Protein AF-F0LMS6-F1 (afdb_monomer_lite)

Sequence (76 aa):
MSIKPNWQSALNKFLKDWKDKDFVEAALLTGNHAVGVQTKYSDVDVYIVLSDKVDWRKRGIVIDGVLIEYLANPVS

Secondary structure (DSSP, 8-state):
-PPPP-HHHHHHHHHHTTTT-TTEEEEEEEHHHHHT---TT--EEEEEEEPTT-----EEEEETTEEEEEEEEE--

InterPro domains:
  IPR002934 Polymerase, nucleotidyl transferase domain [PF01909] (11-57)
  IPR043519 Nucleotidyltransferase superfamily [G3DSA:3.30.460.10] (5-76)
  IPR043519 Nucleotidyltransferase superfamily [SSF81301] (5-58)

Foldseek 3Di:
DDDQDDQVVQVVVVCVVPVPDPQWPDKDWDPCVVVVNDDSPDATEIETEGAPVDDDWDFWDAGPNGIYTYTYDYPD

Structure (mmCIF, N/CA/C/O backbone):
data_AF-F0LMS6-F1
#
_entry.id   AF-F0LMS6-F1
#
loop_
_atom_site.group_PDB
_atom_site.id
_atom_site.type_symbol
_atom_site.label_atom_id
_atom_site.label_alt_id
_atom_site.label_comp_id
_atom_site.label_asym_id
_atom_site.label_entity_id
_atom_site.label_seq_id
_atom_site.pdbx_PDB_ins_code
_atom_site.Cartn_x
_atom_site.Cartn_y
_atom_site.Cartn_z
_atom_site.occupancy
_atom_site.B_iso_or_equiv
_atom_site.auth_seq_id
_atom_site.auth_comp_id
_atom_site.auth_asym_id
_atom_site.auth_atom_id
_atom_site.pdbx_PDB_model_num
ATOM 1 N N . MET A 1 1 ? 27.332 1.419 -11.700 1.00 42.31 1 MET A N 1
ATOM 2 C CA . MET A 1 1 ? 26.109 0.625 -11.956 1.00 42.31 1 MET A CA 1
ATOM 3 C C . MET A 1 1 ? 24.935 1.364 -11.336 1.00 42.31 1 MET A C 1
ATOM 5 O O . MET A 1 1 ? 25.015 1.683 -10.160 1.00 42.31 1 MET A O 1
ATOM 9 N N . SER A 1 2 ? 23.896 1.692 -12.108 1.00 52.91 2 SER A N 1
ATOM 10 C CA . SER A 1 2 ? 22.648 2.226 -11.544 1.00 52.91 2 SER A CA 1
ATOM 11 C C . SER A 1 2 ? 21.885 1.059 -10.916 1.00 52.91 2 SER A C 1
ATOM 13 O O . SER A 1 2 ? 21.593 0.078 -11.603 1.00 52.91 2 SER A O 1
ATOM 15 N N . ILE A 1 3 ? 21.648 1.114 -9.605 1.00 62.69 3 ILE A N 1
ATOM 16 C CA . ILE A 1 3 ? 20.791 0.144 -8.918 1.00 62.69 3 ILE A CA 1
ATOM 17 C C . ILE A 1 3 ? 19.380 0.356 -9.470 1.00 62.69 3 ILE A C 1
ATOM 19 O O . ILE A 1 3 ? 18.843 1.457 -9.371 1.00 62.69 3 ILE A O 1
ATOM 23 N N . LYS A 1 4 ? 18.793 -0.674 -10.092 1.00 64.00 4 LYS A N 1
ATOM 24 C CA . LYS A 1 4 ? 17.399 -0.594 -10.540 1.00 64.00 4 LYS A CA 1
ATOM 25 C C . LYS A 1 4 ? 16.498 -0.397 -9.314 1.00 64.00 4 LYS A C 1
ATOM 27 O O . LYS A 1 4 ? 16.667 -1.147 -8.350 1.00 64.00 4 LYS A O 1
ATOM 32 N N . PRO A 1 5 ? 15.547 0.553 -9.346 1.00 74.94 5 PRO A N 1
ATOM 33 C CA . PRO A 1 5 ? 14.584 0.718 -8.266 1.00 74.94 5 PRO A CA 1
ATOM 34 C C . PRO A 1 5 ? 13.845 -0.600 -8.010 1.00 74.94 5 PRO A C 1
ATOM 36 O O . PRO A 1 5 ? 13.346 -1.233 -8.944 1.00 74.94 5 PRO A O 1
ATOM 39 N N . ASN A 1 6 ? 13.808 -1.037 -6.751 1.00 90.06 6 ASN A N 1
ATOM 40 C CA . ASN A 1 6 ? 13.061 -2.217 -6.327 1.00 90.06 6 ASN A CA 1
ATOM 41 C C . ASN A 1 6 ? 11.723 -1.748 -5.748 1.00 90.06 6 ASN A C 1
ATOM 43 O O . ASN A 1 6 ? 11.671 -1.211 -4.640 1.00 90.06 6 ASN A O 1
ATOM 47 N N . TRP A 1 7 ? 10.649 -1.946 -6.512 1.00 94.06 7 TRP A N 1
ATOM 48 C CA . TRP A 1 7 ? 9.321 -1.466 -6.145 1.00 94.06 7 TRP A CA 1
ATOM 49 C C . TRP A 1 7 ? 8.788 -2.127 -4.869 1.00 94.06 7 TRP A C 1
ATOM 51 O O . TRP A 1 7 ? 8.167 -1.444 -4.063 1.00 94.06 7 TRP A O 1
ATOM 61 N N . GLN A 1 8 ? 9.090 -3.409 -4.617 1.00 95.19 8 GLN A N 1
ATOM 62 C CA . GLN A 1 8 ? 8.683 -4.081 -3.378 1.00 95.19 8 GLN A CA 1
ATOM 63 C C . GLN A 1 8 ? 9.369 -3.466 -2.154 1.00 95.19 8 GLN A C 1
ATOM 65 O O . GLN A 1 8 ? 8.748 -3.295 -1.109 1.00 95.19 8 GLN A O 1
ATOM 70 N N . SER A 1 9 ? 10.648 -3.101 -2.278 1.00 94.88 9 SER A N 1
ATOM 71 C CA . SER A 1 9 ? 11.379 -2.410 -1.212 1.00 94.88 9 SER A CA 1
ATOM 72 C C . SER A 1 9 ? 10.791 -1.024 -0.937 1.00 94.88 9 SER A C 1
ATOM 74 O O . SER A 1 9 ? 10.595 -0.665 0.224 1.00 94.88 9 SER A O 1
ATOM 76 N N . ALA A 1 10 ? 10.485 -0.256 -1.987 1.00 94.12 10 ALA A N 1
ATOM 77 C CA . ALA A 1 10 ? 9.848 1.052 -1.851 1.00 94.12 10 ALA A CA 1
ATOM 78 C C . ALA A 1 10 ? 8.447 0.939 -1.223 1.00 94.12 10 ALA A C 1
ATOM 80 O O . ALA A 1 10 ? 8.127 1.686 -0.299 1.00 94.12 10 ALA A O 1
ATOM 81 N N . LEU A 1 11 ? 7.654 -0.052 -1.643 1.00 95.69 11 LEU A N 1
ATOM 82 C CA . LEU A 1 11 ? 6.342 -0.346 -1.071 1.00 95.69 11 LEU A CA 1
ATOM 83 C C . LEU A 1 11 ? 6.437 -0.744 0.409 1.00 95.69 11 LEU A C 1
ATOM 85 O O . LEU A 1 11 ? 5.680 -0.239 1.228 1.00 95.69 11 LEU A O 1
ATOM 89 N N . ASN A 1 12 ? 7.395 -1.588 0.794 1.00 95.44 12 ASN A N 1
ATOM 90 C CA . ASN A 1 12 ? 7.584 -1.960 2.200 1.00 95.44 12 ASN A CA 1
ATOM 91 C C . ASN A 1 12 ? 7.967 -0.756 3.074 1.00 95.44 12 ASN A C 1
ATOM 93 O O . ASN A 1 12 ? 7.503 -0.646 4.209 1.00 95.44 12 ASN A O 1
ATOM 97 N N . LYS A 1 13 ? 8.792 0.161 2.552 1.00 94.88 13 LYS A N 1
ATOM 98 C CA . LYS A 1 13 ? 9.111 1.425 3.233 1.00 94.88 13 LYS A CA 1
ATOM 99 C C . LYS A 1 13 ? 7.875 2.307 3.374 1.00 94.88 13 LYS A C 1
ATOM 101 O O . LYS A 1 13 ? 7.636 2.807 4.465 1.00 94.88 13 LYS A O 1
ATOM 106 N N . PHE A 1 14 ? 7.081 2.438 2.310 1.00 94.00 14 PHE A N 1
ATOM 107 C CA . PHE A 1 14 ? 5.806 3.151 2.337 1.00 94.00 14 PHE A CA 1
ATOM 108 C C . PHE A 1 14 ? 4.870 2.589 3.413 1.00 94.00 14 PHE A C 1
ATOM 110 O O . PHE A 1 14 ? 4.410 3.326 4.277 1.00 94.00 14 PHE A O 1
ATOM 117 N N . LEU A 1 15 ? 4.631 1.274 3.405 1.00 95.25 15 LEU A N 1
ATOM 118 C CA . LEU A 1 15 ? 3.692 0.606 4.312 1.00 95.25 15 LEU A CA 1
ATOM 119 C C . LEU A 1 15 ? 4.130 0.641 5.780 1.00 95.25 15 LEU A C 1
ATOM 121 O O . LEU A 1 15 ? 3.280 0.509 6.660 1.00 95.25 15 LEU A O 1
ATOM 125 N N . 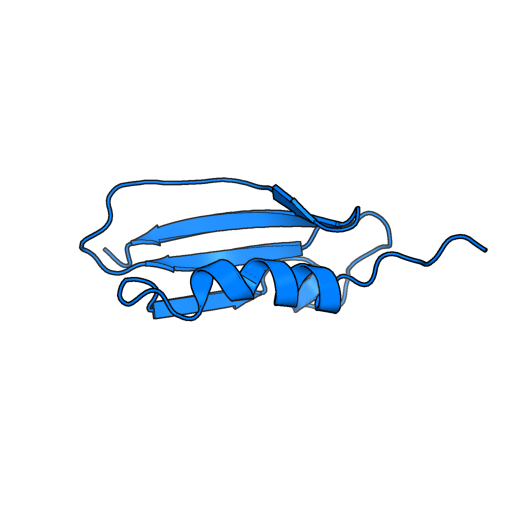LYS A 1 16 ? 5.421 0.858 6.068 1.00 94.44 16 LYS A N 1
ATOM 126 C CA . LYS A 1 16 ? 5.922 0.998 7.443 1.00 94.44 16 LYS A CA 1
ATOM 127 C C . LYS A 1 16 ? 5.223 2.131 8.197 1.00 94.44 16 LYS A C 1
ATOM 129 O O . LYS A 1 16 ? 4.960 1.974 9.384 1.00 94.44 16 LYS A O 1
ATOM 134 N N . ASP A 1 17 ? 4.881 3.214 7.505 1.00 90.25 17 ASP A N 1
ATOM 135 C CA . ASP A 1 17 ? 4.190 4.355 8.107 1.00 90.25 17 ASP A CA 1
ATOM 136 C C . ASP A 1 17 ? 2.683 4.112 8.279 1.00 90.25 17 ASP A C 1
ATOM 138 O O . ASP A 1 17 ? 2.019 4.890 8.956 1.00 90.25 17 ASP A O 1
ATOM 142 N N . TRP A 1 18 ? 2.125 3.049 7.689 1.00 92.31 18 TRP A N 1
ATOM 143 C CA . TRP A 1 18 ? 0.690 2.744 7.731 1.00 92.31 18 TRP A CA 1
ATOM 144 C C . TRP A 1 18 ? 0.336 1.572 8.641 1.00 92.31 18 TRP A C 1
ATOM 146 O O . TRP A 1 18 ? -0.698 1.615 9.296 1.00 92.31 18 TRP A O 1
ATOM 156 N N . LYS A 1 19 ? 1.187 0.544 8.698 1.00 90.69 19 LYS A N 1
ATOM 157 C CA . LYS A 1 19 ? 0.876 -0.754 9.321 1.00 90.69 19 LYS A CA 1
ATOM 158 C C . LYS A 1 19 ? 0.529 -0.710 10.816 1.00 90.69 19 LYS A C 1
ATOM 160 O O . LYS A 1 19 ? -0.162 -1.601 11.285 1.00 90.69 19 LYS A O 1
ATOM 1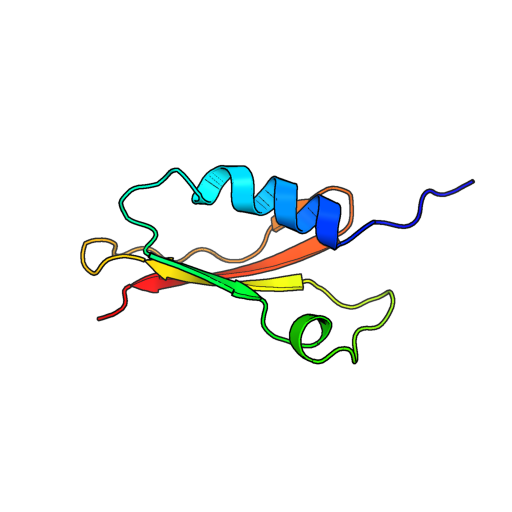65 N N . ASP A 1 20 ? 1.017 0.296 11.543 1.00 90.50 20 ASP A N 1
ATOM 166 C CA . ASP A 1 20 ? 0.857 0.407 12.999 1.00 90.50 20 ASP A CA 1
ATOM 167 C C . ASP A 1 20 ? -0.211 1.459 13.373 1.00 90.50 20 ASP A C 1
ATOM 169 O O . ASP A 1 20 ? -0.284 1.903 14.516 1.00 90.50 20 ASP A O 1
ATOM 173 N N . LYS A 1 21 ? -1.005 1.931 12.400 1.00 91.06 21 LYS A N 1
ATOM 174 C CA . LYS A 1 21 ? -2.067 2.917 12.627 1.00 91.06 21 LYS A CA 1
ATOM 175 C C . LYS A 1 21 ? -3.394 2.203 12.867 1.00 91.06 21 LYS A C 1
ATOM 177 O O . LYS A 1 21 ? -3.933 1.605 11.946 1.00 91.06 21 LYS A O 1
ATOM 182 N N . ASP A 1 22 ? -3.968 2.376 14.055 1.00 90.94 22 ASP A N 1
ATOM 183 C CA . ASP A 1 22 ? -5.232 1.734 14.467 1.00 90.94 22 ASP A CA 1
ATOM 184 C C . ASP A 1 22 ? -6.436 2.046 13.559 1.00 90.94 22 ASP A C 1
ATOM 186 O O . ASP A 1 22 ? -7.421 1.316 13.555 1.00 90.94 22 ASP A O 1
ATOM 190 N N . PHE A 1 23 ? -6.374 3.141 12.797 1.00 89.62 23 PHE A N 1
ATOM 191 C CA . PHE A 1 23 ? -7.415 3.546 11.849 1.00 89.62 23 PHE A CA 1
ATOM 192 C C . PHE A 1 23 ? -7.203 3.003 10.427 1.00 89.62 23 PHE A C 1
ATOM 194 O O . PHE A 1 23 ? -7.939 3.385 9.521 1.00 89.62 23 PHE A O 1
ATOM 201 N N . VAL A 1 24 ? -6.179 2.180 10.194 1.00 92.81 24 VAL A N 1
ATOM 202 C CA . VAL A 1 24 ? -5.913 1.531 8.905 1.00 92.81 24 VAL A CA 1
ATOM 203 C C . VAL A 1 24 ? -6.372 0.085 8.993 1.00 92.81 24 VAL A C 1
ATOM 205 O O . VAL A 1 24 ? -5.837 -0.694 9.774 1.00 92.81 24 VAL A O 1
ATOM 208 N N . GLU A 1 25 ? -7.343 -0.286 8.168 1.00 92.94 25 GLU A N 1
ATOM 209 C CA . GLU A 1 25 ? -7.916 -1.635 8.177 1.00 92.94 25 GLU A CA 1
ATOM 210 C C . GLU A 1 25 ? -7.207 -2.566 7.192 1.00 92.94 25 GLU A C 1
ATOM 212 O O . GLU A 1 25 ? -7.045 -3.758 7.450 1.00 92.94 25 GLU A O 1
ATOM 217 N N . ALA A 1 26 ? -6.767 -2.026 6.054 1.00 93.38 26 ALA A N 1
ATOM 218 C CA . ALA A 1 26 ? -6.066 -2.784 5.029 1.00 93.38 26 ALA A CA 1
ATOM 219 C C . ALA A 1 26 ? -5.246 -1.881 4.101 1.00 93.38 26 ALA A C 1
ATOM 221 O O . ALA A 1 26 ? -5.515 -0.691 3.942 1.00 93.38 26 ALA A O 1
ATOM 222 N N . ALA A 1 27 ? -4.272 -2.489 3.426 1.00 95.38 27 ALA A N 1
ATOM 223 C CA . ALA A 1 27 ? -3.576 -1.914 2.285 1.00 95.38 27 ALA A CA 1
ATOM 224 C C . ALA A 1 27 ? -3.610 -2.920 1.130 1.00 95.38 27 ALA A C 1
ATOM 226 O O . ALA A 1 27 ? -3.155 -4.055 1.274 1.00 95.38 27 ALA A O 1
ATOM 227 N N . LEU A 1 28 ? -4.156 -2.509 -0.009 1.00 95.56 28 LEU A N 1
ATOM 228 C CA . LEU A 1 28 ? -4.310 -3.339 -1.198 1.00 95.56 28 LEU A CA 1
ATOM 229 C C . LEU A 1 28 ? -3.342 -2.854 -2.273 1.00 95.56 28 LEU A C 1
ATOM 231 O O . LEU A 1 28 ? -3.376 -1.685 -2.655 1.00 95.56 28 LEU A O 1
ATOM 235 N N . LEU A 1 29 ? -2.507 -3.757 -2.785 1.00 96.56 29 LEU A N 1
ATOM 236 C CA . LEU A 1 29 ? -1.794 -3.516 -4.035 1.00 96.56 29 LEU A CA 1
ATOM 237 C C . LEU A 1 29 ? -2.803 -3.593 -5.183 1.00 96.56 29 LEU A C 1
ATOM 239 O O . LEU A 1 29 ? -3.555 -4.562 -5.289 1.00 96.56 29 LEU A O 1
ATOM 243 N N . THR A 1 30 ? -2.809 -2.583 -6.043 1.00 95.56 30 THR A N 1
ATOM 244 C CA . THR A 1 30 ? -3.710 -2.494 -7.195 1.00 95.56 30 THR A CA 1
ATOM 245 C C . THR A 1 30 ? -2.916 -2.197 -8.471 1.00 95.56 30 THR A C 1
ATOM 247 O O . THR A 1 30 ? -1.683 -2.265 -8.478 1.00 95.56 30 THR A O 1
ATOM 250 N N . GLY A 1 31 ? -3.618 -1.946 -9.576 1.00 95.19 31 GLY A N 1
ATOM 251 C CA . GLY A 1 31 ? -2.993 -1.537 -10.830 1.00 95.19 31 GLY A CA 1
ATOM 252 C C . GLY A 1 31 ? -2.053 -2.577 -11.444 1.00 95.19 31 GLY A C 1
ATOM 253 O O . GLY A 1 31 ? -2.193 -3.788 -11.248 1.00 95.19 31 GLY A O 1
ATOM 254 N N . ASN A 1 32 ? -1.090 -2.096 -12.232 1.00 96.06 32 ASN A N 1
ATOM 255 C CA . ASN A 1 32 ? -0.280 -2.944 -13.113 1.00 96.06 32 ASN A CA 1
ATOM 256 C C . ASN A 1 32 ? 0.586 -3.957 -12.352 1.00 96.06 32 ASN A C 1
ATOM 258 O O . ASN A 1 32 ? 0.737 -5.096 -12.798 1.00 96.06 32 ASN A O 1
ATOM 262 N N . HIS A 1 33 ? 1.128 -3.557 -11.197 1.00 95.56 33 HIS A N 1
ATOM 263 C CA . HIS A 1 33 ? 1.938 -4.431 -10.346 1.00 95.56 33 HIS A CA 1
ATOM 264 C C . HIS A 1 33 ? 1.116 -5.543 -9.685 1.00 95.56 33 HIS A C 1
ATOM 266 O O . HIS A 1 33 ? 1.655 -6.624 -9.454 1.00 95.56 33 HIS A O 1
ATOM 272 N N . ALA A 1 34 ? -0.175 -5.318 -9.412 1.00 96.44 34 ALA A N 1
ATOM 273 C CA . ALA A 1 34 ? -1.052 -6.343 -8.844 1.00 96.44 34 ALA A CA 1
ATOM 274 C C . ALA A 1 34 ? -1.357 -7.478 -9.833 1.00 96.44 34 ALA A C 1
ATOM 276 O O . ALA A 1 34 ? -1.513 -8.626 -9.423 1.00 96.44 34 ALA A O 1
ATOM 277 N N . VAL A 1 35 ? -1.430 -7.167 -11.131 1.00 96.62 35 VAL A N 1
ATOM 278 C CA . VAL A 1 35 ? -1.795 -8.132 -12.187 1.00 96.62 35 VAL A CA 1
ATOM 279 C C . VAL A 1 35 ? -0.598 -8.633 -13.005 1.00 96.62 35 VAL A C 1
ATOM 281 O O . VAL A 1 35 ? -0.767 -9.447 -13.908 1.00 96.62 35 VAL A O 1
ATOM 284 N N . GLY A 1 36 ? 0.618 -8.173 -12.697 1.00 95.12 36 GLY A N 1
ATOM 285 C CA . GLY A 1 36 ? 1.850 -8.666 -13.319 1.00 95.12 36 GLY A CA 1
ATOM 286 C C . GLY A 1 36 ? 2.145 -8.116 -14.719 1.00 95.12 36 GLY A C 1
ATOM 287 O O . GLY A 1 36 ? 2.934 -8.719 -15.446 1.00 95.12 36 GLY A O 1
ATOM 288 N N . VAL A 1 37 ? 1.532 -6.993 -15.112 1.00 96.75 37 VAL A N 1
ATOM 289 C CA . VAL A 1 37 ? 1.703 -6.366 -16.445 1.00 96.75 37 VAL A CA 1
ATOM 290 C C . VAL A 1 37 ? 2.512 -5.066 -16.406 1.00 96.75 37 VAL A C 1
ATOM 292 O O . VAL A 1 37 ? 2.563 -4.318 -17.382 1.00 96.75 37 VAL A O 1
ATOM 295 N N . GLN A 1 38 ? 3.150 -4.776 -15.274 1.00 95.44 38 GLN A N 1
ATOM 296 C CA . GLN A 1 38 ? 3.959 -3.580 -15.078 1.00 95.44 38 GLN A CA 1
ATOM 297 C C . GLN A 1 38 ? 5.143 -3.485 -16.047 1.00 95.44 38 GLN A C 1
ATOM 299 O O . GLN 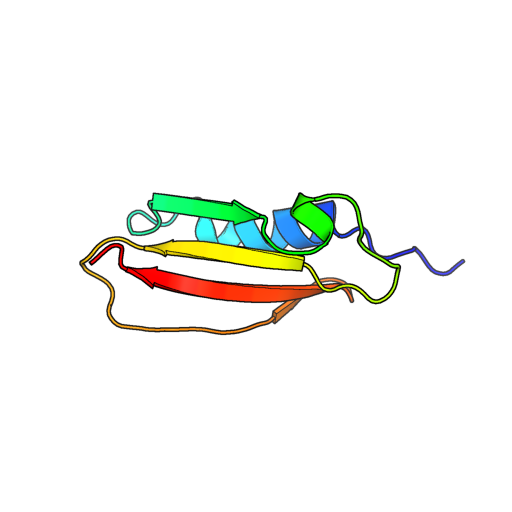A 1 38 ? 5.767 -4.477 -16.430 1.00 95.44 38 GLN A O 1
ATOM 304 N N . THR A 1 39 ? 5.523 -2.252 -16.365 1.00 92.81 39 THR A N 1
ATOM 305 C CA . THR A 1 39 ? 6.753 -1.930 -17.092 1.00 92.81 39 THR A CA 1
ATOM 306 C C . THR A 1 39 ? 7.746 -1.235 -16.163 1.00 92.81 39 THR A C 1
ATOM 308 O O . THR A 1 39 ? 7.435 -0.895 -15.026 1.00 92.81 39 THR A O 1
ATOM 311 N N . LYS A 1 40 ? 8.952 -0.939 -16.660 1.00 88.94 40 LYS A N 1
ATOM 312 C CA . LYS A 1 40 ? 9.939 -0.138 -15.913 1.00 88.94 40 LYS A CA 1
ATOM 313 C C . LYS A 1 40 ? 9.502 1.313 -15.635 1.00 88.94 40 LYS A C 1
ATOM 315 O O . LYS A 1 40 ? 10.219 2.012 -14.930 1.00 88.94 40 LYS A O 1
ATOM 320 N N . TYR A 1 41 ? 8.407 1.767 -16.247 1.00 89.31 41 TYR A N 1
ATOM 321 C CA . TYR A 1 41 ? 7.837 3.105 -16.074 1.00 89.31 41 TYR A CA 1
ATOM 322 C C . TYR A 1 41 ? 6.549 3.099 -15.245 1.00 89.31 41 TYR A C 1
ATOM 324 O O . TYR A 1 41 ? 5.974 4.160 -15.037 1.00 89.31 41 TYR A O 1
ATOM 332 N N . SER A 1 42 ? 6.081 1.922 -14.821 1.00 92.56 42 SER A N 1
ATOM 333 C CA . SER A 1 42 ? 4.894 1.809 -13.981 1.00 92.56 42 SER A CA 1
ATOM 334 C C . SER A 1 42 ? 5.176 2.335 -12.574 1.00 92.56 42 SER A C 1
ATOM 336 O O . SER A 1 42 ? 6.248 2.113 -12.010 1.00 92.56 42 SER A O 1
ATOM 338 N N . ASP A 1 43 ? 4.193 3.034 -12.036 1.00 94.00 43 ASP A N 1
ATOM 339 C CA . ASP A 1 43 ? 4.016 3.334 -10.623 1.00 94.00 43 ASP A CA 1
ATOM 340 C C . ASP A 1 43 ? 3.495 2.116 -9.852 1.00 94.00 43 ASP A C 1
ATOM 342 O O . ASP A 1 43 ? 3.133 1.085 -10.420 1.00 94.00 43 ASP A O 1
ATOM 346 N N . VAL A 1 44 ? 3.492 2.230 -8.525 1.00 95.50 44 VAL A N 1
ATOM 347 C CA . VAL A 1 44 ? 2.897 1.247 -7.619 1.00 95.50 44 VAL A CA 1
ATOM 348 C C . VAL A 1 44 ? 1.623 1.837 -7.033 1.00 95.50 44 VAL A C 1
ATOM 350 O O . VAL A 1 44 ? 1.693 2.726 -6.186 1.00 95.50 44 VAL A O 1
ATOM 353 N N . ASP A 1 45 ? 0.476 1.310 -7.452 1.00 95.00 45 ASP A N 1
ATOM 354 C CA . ASP A 1 45 ? -0.834 1.739 -6.969 1.00 95.00 45 ASP A CA 1
ATOM 355 C C . ASP A 1 45 ? -1.221 1.040 -5.661 1.00 95.00 45 ASP A C 1
ATOM 357 O O . ASP A 1 45 ? -1.300 -0.193 -5.594 1.00 95.00 45 ASP A O 1
ATOM 361 N N . VAL A 1 46 ? -1.543 1.814 -4.626 1.00 95.31 46 VAL A N 1
ATOM 362 C CA . VAL A 1 46 ? -1.958 1.297 -3.317 1.00 95.31 46 VAL A CA 1
ATOM 363 C C . VAL A 1 46 ? -3.294 1.895 -2.883 1.00 95.31 46 VAL A C 1
ATOM 365 O O . VAL A 1 46 ? -3.452 3.110 -2.793 1.00 95.31 46 VAL A O 1
ATOM 368 N N . TYR A 1 47 ? -4.252 1.044 -2.529 1.00 93.25 47 TYR A N 1
ATOM 369 C CA . TYR A 1 47 ? -5.485 1.472 -1.874 1.00 93.25 47 TYR A CA 1
ATOM 370 C C . TYR A 1 47 ? -5.401 1.191 -0.373 1.00 93.25 47 TYR A C 1
ATOM 372 O O . TYR A 1 47 ? -5.360 0.036 0.047 1.00 93.25 47 TYR A O 1
ATOM 380 N N . ILE A 1 48 ? -5.362 2.245 0.437 1.00 93.25 48 ILE A N 1
ATOM 381 C CA . ILE A 1 48 ? -5.424 2.168 1.893 1.00 93.25 48 ILE A CA 1
ATOM 382 C C . ILE A 1 48 ? -6.885 2.290 2.329 1.00 93.25 48 ILE A C 1
ATOM 384 O O . ILE A 1 48 ? -7.549 3.296 2.074 1.00 93.25 48 ILE A O 1
ATOM 388 N N . VAL A 1 49 ? -7.366 1.263 3.015 1.00 90.44 49 VAL A N 1
ATOM 389 C CA . VAL A 1 49 ? -8.689 1.233 3.631 1.00 90.44 49 VAL A CA 1
ATOM 390 C C . VAL A 1 49 ? -8.572 1.833 5.029 1.00 90.44 49 VAL A C 1
ATOM 392 O O . VAL A 1 49 ? -7.800 1.337 5.852 1.00 90.44 49 VAL A O 1
ATOM 395 N N . LEU A 1 50 ? -9.300 2.918 5.281 1.00 89.44 50 LEU A N 1
ATOM 396 C CA . LEU A 1 50 ? -9.347 3.595 6.575 1.00 89.44 50 LEU A CA 1
ATOM 397 C C . LEU A 1 50 ? -10.643 3.244 7.312 1.00 89.44 50 LEU A C 1
ATOM 399 O O . LEU A 1 50 ? -11.665 2.981 6.683 1.00 89.44 50 LEU A O 1
ATOM 403 N N . SER A 1 51 ? -10.623 3.317 8.640 1.00 87.06 51 SER A N 1
ATOM 404 C CA . SER A 1 51 ? -11.846 3.272 9.444 1.00 87.06 51 SER A CA 1
ATOM 405 C C . SER A 1 51 ? -12.774 4.446 9.105 1.00 87.06 51 SER A C 1
ATOM 407 O O . SER A 1 51 ? -12.299 5.524 8.734 1.00 87.06 51 SER A O 1
ATOM 409 N N . ASP A 1 52 ? -14.069 4.279 9.357 1.00 79.88 52 ASP A N 1
ATOM 410 C CA . ASP A 1 52 ? -15.141 5.286 9.232 1.00 79.88 52 ASP A CA 1
ATOM 411 C C . ASP A 1 52 ? -14.910 6.604 10.008 1.00 79.88 52 ASP A C 1
ATOM 413 O O . ASP A 1 52 ? -15.561 7.614 9.754 1.00 79.88 52 ASP A O 1
ATOM 417 N N . LYS A 1 53 ? -13.948 6.628 10.936 1.00 71.38 53 LYS A N 1
ATOM 418 C CA . LYS A 1 53 ? -13.593 7.796 11.764 1.00 71.38 53 LYS A CA 1
ATOM 419 C C . LYS A 1 53 ? -12.664 8.808 11.082 1.00 71.38 53 LYS A C 1
ATOM 421 O O . LYS A 1 53 ? -12.214 9.741 11.747 1.00 71.38 53 LYS A O 1
ATOM 426 N N . VAL A 1 54 ? -12.317 8.617 9.807 1.00 73.38 54 VAL A N 1
ATOM 427 C CA . VAL A 1 54 ? -11.307 9.423 9.101 1.00 73.38 54 VAL A CA 1
ATOM 428 C C . VAL A 1 54 ? -11.901 10.124 7.877 1.00 73.38 54 VAL A C 1
ATOM 430 O O . VAL A 1 54 ? -12.428 9.464 6.991 1.00 73.38 54 VAL A O 1
ATOM 433 N N . ASP A 1 55 ? -11.770 11.453 7.789 1.00 66.56 55 ASP A N 1
ATOM 434 C CA . ASP A 1 55 ? -12.430 12.292 6.771 1.00 66.56 55 ASP A 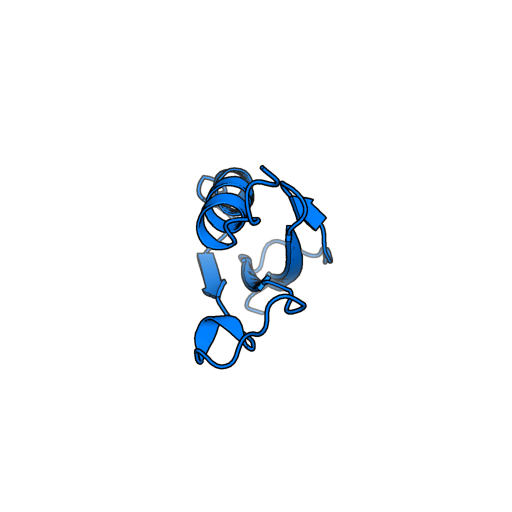CA 1
ATOM 435 C C . ASP A 1 55 ? -11.487 12.904 5.714 1.00 66.56 55 ASP A C 1
ATOM 437 O O . ASP A 1 55 ? -11.909 13.712 4.882 1.00 66.56 55 ASP A O 1
ATOM 441 N N . TRP A 1 56 ? -10.208 12.518 5.702 1.00 71.25 56 TRP A N 1
ATOM 442 C CA . TRP A 1 56 ? -9.218 13.076 4.782 1.00 71.25 56 TRP A CA 1
ATOM 443 C C . TRP A 1 56 ? -8.855 12.129 3.638 1.00 71.25 56 TRP A C 1
ATOM 445 O O . TRP A 1 56 ? -8.941 10.908 3.736 1.00 71.25 56 TRP A O 1
ATOM 455 N N . ARG A 1 57 ? -8.377 12.724 2.540 1.00 64.25 57 ARG A N 1
ATOM 456 C CA . ARG A 1 57 ? -7.822 12.024 1.374 1.00 64.25 57 ARG A CA 1
ATOM 457 C C . ARG A 1 57 ? -6.390 12.488 1.138 1.00 64.25 57 ARG A C 1
ATOM 459 O O . ARG A 1 57 ? -6.090 13.670 1.292 1.00 64.25 57 ARG A O 1
ATOM 466 N N . LYS A 1 58 ? -5.503 11.582 0.729 1.00 67.69 58 LYS A N 1
ATOM 467 C CA . LYS A 1 58 ? -4.123 11.913 0.338 1.00 67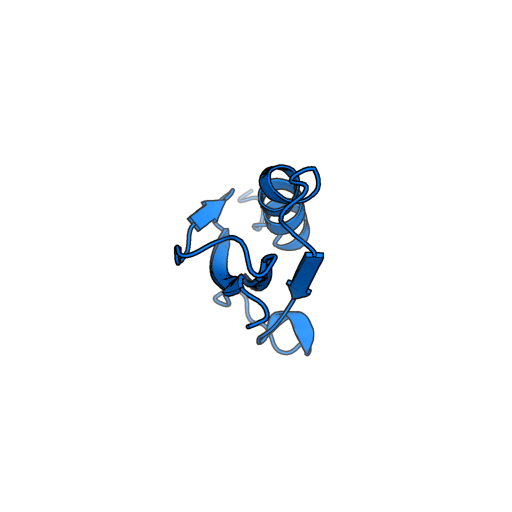.69 58 LYS A CA 1
ATOM 468 C C . LYS A 1 58 ? -3.726 11.117 -0.902 1.00 67.69 58 LYS A C 1
ATOM 470 O O . LYS A 1 58 ? -4.247 10.023 -1.101 1.00 67.69 58 LYS A O 1
ATOM 475 N N . ARG A 1 59 ? -2.847 11.689 -1.734 1.00 71.38 59 ARG A N 1
ATOM 476 C CA . ARG A 1 59 ? -2.459 11.123 -3.029 1.00 71.38 59 ARG A CA 1
ATOM 477 C C . ARG A 1 59 ? -0.956 11.241 -3.266 1.00 71.38 59 ARG A C 1
ATOM 479 O O . ARG A 1 59 ? -0.428 12.346 -3.203 1.00 71.38 59 ARG A O 1
ATOM 486 N N . GLY A 1 60 ? -0.326 10.109 -3.569 1.00 72.00 60 GLY A N 1
ATOM 487 C CA . GLY A 1 60 ? 1.019 10.011 -4.143 1.00 72.00 60 GLY A CA 1
ATOM 488 C C . GLY A 1 60 ? 2.191 10.324 -3.203 1.00 72.00 60 GLY A C 1
ATOM 489 O O . GLY A 1 60 ? 2.131 11.219 -2.361 1.00 72.00 60 GLY A O 1
ATOM 490 N N . ILE A 1 61 ? 3.292 9.588 -3.364 1.00 82.81 61 ILE A N 1
ATOM 491 C CA . ILE A 1 61 ? 4.615 9.909 -2.811 1.00 82.81 61 ILE A CA 1
ATOM 492 C C . ILE A 1 61 ? 5.713 9.202 -3.623 1.00 82.81 61 ILE A C 1
ATOM 494 O O . ILE A 1 61 ? 5.502 8.105 -4.131 1.00 82.81 61 ILE A O 1
ATOM 498 N N . VAL A 1 62 ? 6.902 9.801 -3.736 1.00 82.88 62 VAL A N 1
ATOM 499 C CA . VAL A 1 62 ? 8.079 9.142 -4.334 1.00 82.88 62 VAL A CA 1
ATOM 500 C C . VAL A 1 62 ? 8.976 8.582 -3.231 1.00 82.88 62 VAL A C 1
ATOM 502 O O . VAL A 1 62 ? 9.370 9.319 -2.328 1.00 82.88 62 VAL A O 1
ATOM 505 N N . ILE A 1 63 ? 9.328 7.296 -3.317 1.00 86.25 63 ILE A N 1
ATOM 506 C CA . ILE A 1 63 ? 10.218 6.596 -2.376 1.00 86.25 63 ILE A CA 1
ATOM 507 C C . ILE A 1 63 ? 11.283 5.841 -3.175 1.00 86.25 63 ILE A C 1
ATOM 509 O O . ILE A 1 63 ? 10.957 5.023 -4.028 1.00 86.25 63 ILE A O 1
ATOM 513 N N . ASP A 1 64 ? 12.564 6.118 -2.914 1.00 89.62 64 ASP A N 1
ATOM 514 C CA . ASP A 1 64 ? 13.717 5.513 -3.608 1.00 89.62 64 ASP A CA 1
ATOM 515 C C . ASP A 1 64 ? 13.632 5.552 -5.152 1.00 89.62 64 ASP A C 1
ATOM 517 O O . ASP A 1 64 ? 14.067 4.629 -5.843 1.00 89.62 64 ASP A O 1
ATOM 521 N N . GLY A 1 65 ? 13.047 6.615 -5.714 1.00 87.75 65 GLY A N 1
ATOM 522 C CA . GLY A 1 65 ? 12.858 6.752 -7.163 1.00 87.75 65 GLY A CA 1
ATOM 523 C C . GLY A 1 65 ? 11.710 5.916 -7.744 1.00 87.75 65 GLY A C 1
ATOM 524 O O . GLY A 1 65 ? 11.570 5.861 -8.963 1.00 87.75 65 GLY A O 1
ATOM 525 N N . VAL A 1 66 ? 10.888 5.290 -6.898 1.00 90.12 66 VAL A N 1
ATOM 526 C CA . VAL A 1 66 ? 9.625 4.638 -7.266 1.00 90.12 66 VAL A CA 1
ATOM 527 C C . VAL A 1 66 ? 8.475 5.572 -6.902 1.00 90.12 66 VAL A C 1
ATOM 529 O O . VAL A 1 66 ? 8.398 6.053 -5.769 1.00 90.12 66 VAL A O 1
ATOM 532 N N . LEU A 1 67 ? 7.581 5.834 -7.854 1.00 92.56 67 LEU A N 1
ATOM 533 C CA . LEU A 1 67 ? 6.324 6.521 -7.576 1.00 92.56 67 LEU A CA 1
ATOM 534 C C . LEU A 1 67 ? 5.352 5.521 -6.943 1.00 92.56 67 LEU A C 1
ATOM 536 O O . LEU A 1 67 ? 5.005 4.519 -7.564 1.00 92.56 67 LEU A O 1
ATOM 540 N N . ILE A 1 68 ? 4.943 5.789 -5.705 1.00 92.31 68 ILE A N 1
ATOM 541 C CA . ILE A 1 68 ? 3.825 5.107 -5.059 1.00 92.31 68 ILE A CA 1
ATOM 542 C C . ILE A 1 68 ? 2.612 6.024 -5.199 1.00 92.31 68 ILE A C 1
ATOM 544 O O . ILE A 1 68 ? 2.526 7.053 -4.519 1.00 92.31 68 ILE A O 1
ATOM 548 N N . GLU A 1 69 ? 1.681 5.676 -6.079 1.00 89.75 69 GLU A N 1
ATOM 549 C CA . GLU A 1 69 ? 0.377 6.327 -6.125 1.00 89.75 69 GLU A CA 1
ATOM 550 C C . GLU A 1 69 ? -0.531 5.652 -5.107 1.00 89.75 69 GLU A C 1
ATOM 552 O O . GLU A 1 69 ? -0.611 4.430 -5.037 1.00 89.75 69 GLU A O 1
ATOM 557 N N . TYR A 1 70 ? -1.200 6.434 -4.262 1.00 88.12 70 TYR A N 1
ATOM 558 C CA . TYR A 1 70 ? -2.099 5.842 -3.285 1.00 88.12 70 TYR A CA 1
ATOM 559 C C . TYR A 1 70 ? -3.370 6.642 -3.091 1.00 88.12 70 TYR A C 1
AT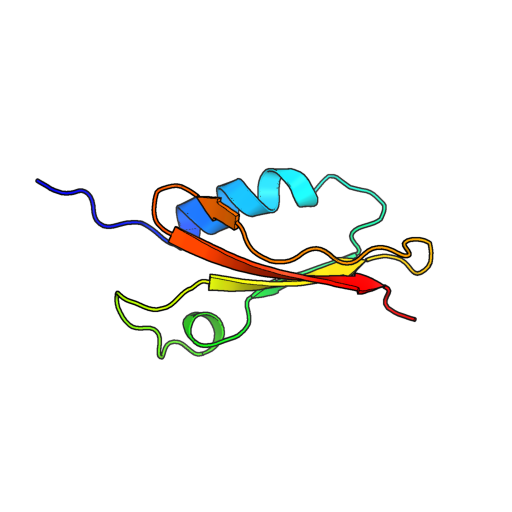OM 561 O O . TYR A 1 70 ? -3.391 7.863 -3.253 1.00 88.12 70 TYR A O 1
ATOM 569 N N . LEU A 1 71 ? -4.420 5.919 -2.726 1.00 86.00 71 LEU A N 1
ATOM 570 C CA . LEU A 1 71 ? -5.699 6.450 -2.291 1.00 86.00 71 LEU A CA 1
ATOM 571 C C . LEU A 1 71 ? -5.943 5.940 -0.880 1.00 86.00 71 LEU A C 1
ATOM 573 O O . LEU A 1 71 ? -5.798 4.750 -0.630 1.00 86.00 71 LEU A O 1
ATOM 577 N N . ALA A 1 72 ? -6.297 6.833 0.035 1.00 85.31 72 ALA A N 1
ATOM 578 C CA . ALA A 1 72 ? -6.698 6.470 1.384 1.00 85.31 72 ALA A CA 1
ATOM 579 C C . ALA A 1 72 ? -8.118 6.989 1.606 1.00 85.31 72 ALA A C 1
ATOM 581 O O . ALA A 1 72 ? -8.331 8.198 1.503 1.00 85.31 72 ALA A O 1
ATOM 582 N N . ASN A 1 73 ? -9.070 6.082 1.836 1.00 82.12 73 ASN A N 1
ATOM 583 C CA . ASN A 1 73 ? -10.484 6.415 2.008 1.00 82.12 73 ASN A CA 1
ATOM 584 C C . ASN A 1 73 ? -11.102 5.596 3.151 1.00 82.12 73 ASN A C 1
ATOM 586 O O . ASN A 1 73 ? -10.730 4.428 3.309 1.00 82.12 73 ASN A O 1
ATOM 590 N N . PRO A 1 74 ? -12.068 6.162 3.893 1.00 79.56 74 PRO A N 1
ATOM 591 C CA . PRO A 1 74 ? -12.894 5.396 4.818 1.00 79.56 74 PRO A CA 1
ATOM 592 C C . PRO A 1 74 ? -13.748 4.342 4.091 1.00 79.56 74 PRO A C 1
ATOM 594 O O . PRO A 1 74 ? -14.050 4.482 2.903 1.00 79.56 74 PRO A O 1
ATOM 597 N N . VAL A 1 75 ? -14.125 3.278 4.809 1.00 70.81 75 VAL A N 1
ATOM 598 C CA . VAL A 1 75 ? -15.011 2.203 4.309 1.00 70.81 75 VAL A CA 1
ATOM 599 C C . VAL A 1 75 ? -16.445 2.685 4.049 1.00 70.81 75 VAL A C 1
ATOM 601 O O . VAL A 1 75 ? -17.143 2.086 3.228 1.00 70.81 75 VAL A O 1
ATOM 604 N N . SER A 1 76 ? -16.876 3.766 4.709 1.00 65.00 76 SER A N 1
ATOM 605 C CA . SER A 1 76 ? -18.231 4.336 4.633 1.00 65.00 76 SER A CA 1
ATOM 606 C C . SER A 1 76 ? -18.233 5.818 4.293 1.00 65.00 76 SER A C 1
ATOM 608 O O . SER A 1 76 ? -17.428 6.540 4.926 1.00 65.00 76 SER A O 1
#

Organism: Thermococcus barophilus (strain DSM 11836 / MP) (NCBI:txid391623)

Radius of gyration: 13.15 Å; chains: 1; bounding box: 44×22×32 Å

pLDDT: mean 86.65, std 11.51, range [42.31, 96.75]